Protein AF-A0A0U5A9W5-F1 (afdb_monomer)

Radius of gyration: 12.95 Å; Cα contacts (8 Å, |Δi|>4): 230; chains: 1; bounding box: 33×18×36 Å

Foldseek 3Di:
DDWDWDADDQQQATDTNNDGQDGQQAFAFEAPFQDPDRTFRWRFHGWPDWDDDPFWIWTWTWTAGPPPGDTGTTDTWTQFGQDPVGTGGDDHYID

Solvent-accessible surface area (backbone atoms only — not comparable to full-atom values): 5382 Å² total; per-residue (Å²): 136,85,83,48,75,49,70,37,80,93,24,34,22,46,21,56,69,86,41,83,74,45,61,38,86,43,74,41,46,34,42,69,64,74,56,95,44,78,63,31,42,28,40,32,62,31,46,78,46,76,52,71,61,90,50,34,30,29,31,21,41,25,33,31,24,76,82,80,62,56,68,50,68,42,58,75,29,60,50,25,31,60,58,98,92,44,79,45,74,58,76,74,76,33,97

pLDDT: mean 95.2, std 4.17, range [68.94, 98.31]

Nearest PDB structures (foldseek):
  5kuy-assembly1_G  TM=5.945E-01  e=7.924E-01  synthetic construct
  2b49-assembly1_A  TM=5.973E-01  e=4.691E+00  Homo sapiens
  4ri4-assembly2_B  TM=4.529E-01  e=2.408E+00  Homo sapiens
  4rhg-assembly1_A  TM=3.124E-01  e=2.155E+00  Homo sapiens

Organism: NCBI:txid1407499

InterPro domains:
  IPR058447 Domain of unknown function DUF8134 [PF26455] (1-91)

Secondary structure (DSSP, 8-state):
-PPPEEEETTTTEEEETTEEEEETT-EEEEESSSSSSSEEEEEEEEEEEEEEETTEEEEEEEEEETTT--EEE-S-EEEEEE-SS-EEEPPS-B-

Mean predicted aligned error: 2.73 Å

Structure (mmCIF, N/CA/C/O backbone):
data_AF-A0A0U5A9W5-F1
#
_entry.id   AF-A0A0U5A9W5-F1
#
loop_
_atom_site.group_PDB
_atom_site.id
_atom_site.type_symbol
_atom_site.label_atom_id
_atom_site.label_alt_id
_atom_site.label_comp_id
_atom_site.label_asym_id
_atom_site.label_entity_id
_atom_site.label_seq_id
_atom_site.pdbx_PDB_ins_code
_atom_site.Cartn_x
_atom_site.Cartn_y
_atom_site.Cartn_z
_atom_site.occupancy
_atom_site.B_iso_or_equiv
_atom_site.auth_seq_id
_atom_site.auth_comp_id
_atom_site.auth_asym_id
_atom_site.auth_atom_id
_atom_site.pdbx_PDB_model_num
ATOM 1 N N . MET A 1 1 ? -12.299 -4.536 21.510 1.00 68.94 1 MET A N 1
ATOM 2 C CA . MET A 1 1 ? -12.995 -3.974 20.331 1.00 68.94 1 MET A CA 1
ATOM 3 C C . MET A 1 1 ? -12.414 -4.627 19.091 1.00 68.94 1 MET A C 1
ATOM 5 O O . MET A 1 1 ? -11.261 -5.035 19.144 1.00 68.94 1 MET A O 1
ATOM 9 N N . ALA A 1 2 ? -13.205 -4.800 18.034 1.00 84.25 2 ALA A N 1
ATOM 10 C CA . ALA A 1 2 ? -12.708 -5.320 16.763 1.00 84.25 2 ALA A CA 1
ATOM 11 C C . ALA A 1 2 ? -12.417 -4.140 15.830 1.00 84.25 2 ALA A C 1
ATOM 13 O O . ALA A 1 2 ? -13.287 -3.288 15.659 1.00 84.25 2 ALA A O 1
ATOM 14 N N . THR A 1 3 ? -11.219 -4.099 15.249 1.00 89.69 3 THR A N 1
ATOM 15 C CA . THR A 1 3 ? -10.859 -3.118 14.221 1.00 89.69 3 THR A CA 1
ATOM 16 C C . THR A 1 3 ? -11.323 -3.629 12.867 1.00 89.69 3 THR A C 1
ATOM 18 O O . THR A 1 3 ? -11.018 -4.763 12.495 1.00 89.69 3 THR A O 1
ATOM 21 N N . ARG A 1 4 ? -12.068 -2.808 12.124 1.00 93.94 4 ARG A N 1
ATOM 22 C CA . ARG A 1 4 ? -12.437 -3.132 10.743 1.00 93.94 4 ARG A CA 1
ATOM 23 C C . ARG A 1 4 ? -11.324 -2.661 9.818 1.00 93.94 4 ARG A C 1
ATOM 25 O O . ARG A 1 4 ? -10.984 -1.486 9.835 1.00 93.94 4 ARG A O 1
ATOM 32 N N . LEU A 1 5 ? -10.801 -3.572 9.008 1.00 96.12 5 LEU A N 1
ATOM 33 C CA . LEU A 1 5 ? -9.774 -3.291 8.013 1.00 96.12 5 LEU A CA 1
ATOM 34 C C . LEU A 1 5 ? -10.298 -3.694 6.637 1.00 96.12 5 LEU A C 1
ATOM 36 O O . LEU A 1 5 ? -10.816 -4.802 6.483 1.00 96.12 5 LEU A O 1
ATOM 40 N N . ARG A 1 6 ? -10.217 -2.788 5.662 1.00 96.81 6 ARG A N 1
ATOM 41 C CA . ARG A 1 6 ? -10.643 -3.045 4.279 1.00 96.81 6 ARG A CA 1
ATOM 42 C C . ARG A 1 6 ? -10.042 -2.041 3.308 1.00 96.81 6 ARG A C 1
ATOM 44 O O . ARG A 1 6 ? -9.549 -0.996 3.716 1.00 96.81 6 ARG A O 1
ATOM 51 N N . LEU A 1 7 ? -10.145 -2.355 2.025 1.00 98.12 7 LEU A N 1
ATOM 52 C CA . LEU A 1 7 ? -9.892 -1.406 0.950 1.00 98.12 7 LEU A CA 1
ATOM 53 C C . LEU A 1 7 ? -11.183 -0.651 0.603 1.00 98.12 7 LEU A C 1
ATOM 55 O O . LEU A 1 7 ? -12.262 -1.249 0.604 1.00 98.12 7 LEU A O 1
ATOM 59 N N . LEU A 1 8 ? -11.078 0.648 0.325 1.00 97.19 8 LEU A N 1
ATOM 60 C CA . LEU A 1 8 ? -12.192 1.516 -0.076 1.00 97.19 8 LEU A CA 1
ATOM 61 C C . LEU A 1 8 ? -11.932 2.168 -1.437 1.00 97.19 8 LEU A C 1
ATOM 63 O O . LEU A 1 8 ? -10.792 2.227 -1.894 1.00 97.19 8 LEU A O 1
ATOM 67 N N . ASP A 1 9 ? -13.015 2.663 -2.044 1.00 96.25 9 ASP A N 1
ATOM 68 C CA . ASP A 1 9 ? -13.018 3.478 -3.266 1.00 96.25 9 ASP A CA 1
ATOM 69 C C . ASP A 1 9 ? -12.197 2.858 -4.402 1.00 96.25 9 ASP A C 1
ATOM 71 O O . ASP A 1 9 ? -11.194 3.417 -4.832 1.00 96.25 9 ASP A O 1
ATOM 75 N N . ASP A 1 10 ? -12.596 1.659 -4.837 1.00 95.06 10 ASP A N 1
ATOM 76 C CA . ASP A 1 10 ? -11.905 0.911 -5.894 1.00 95.06 10 ASP A CA 1
ATOM 77 C C . ASP A 1 10 ? -10.407 0.723 -5.607 1.00 95.06 10 ASP A C 1
ATOM 79 O O . ASP A 1 10 ? -9.554 0.860 -6.480 1.00 95.06 10 ASP A O 1
ATOM 83 N N . ALA A 1 11 ? -10.108 0.390 -4.346 1.00 96.12 11 ALA A N 1
ATOM 84 C CA . ALA A 1 11 ? -8.762 0.176 -3.827 1.00 96.12 11 ALA A CA 1
ATOM 85 C C . ALA A 1 11 ? -7.853 1.419 -3.801 1.00 96.12 11 ALA A C 1
ATOM 87 O O . ALA A 1 11 ? -6.631 1.287 -3.701 1.00 96.12 11 ALA A O 1
ATOM 88 N N . ALA A 1 12 ? -8.438 2.619 -3.806 1.00 97.56 12 ALA A N 1
ATOM 89 C CA . ALA A 1 12 ? -7.703 3.866 -3.620 1.00 97.56 12 ALA A CA 1
ATOM 90 C C . ALA A 1 12 ? -7.275 4.119 -2.163 1.00 97.56 12 ALA A C 1
ATOM 92 O O . ALA A 1 12 ? -6.389 4.939 -1.918 1.00 97.56 12 ALA A O 1
ATOM 93 N N . TRP A 1 13 ? -7.894 3.437 -1.190 1.00 98.12 13 TRP A N 1
ATOM 94 C CA . TRP A 1 13 ? -7.630 3.664 0.232 1.00 98.12 13 TRP A CA 1
ATOM 95 C C . TRP A 1 13 ? -7.517 2.379 1.044 1.00 98.12 13 TRP A C 1
ATOM 97 O O . TRP A 1 13 ? -8.381 1.506 0.954 1.00 98.12 13 TRP A O 1
ATOM 107 N N . VAL A 1 14 ? -6.517 2.318 1.924 1.00 97.75 14 VAL A N 1
ATOM 108 C CA . VAL A 1 14 ? -6.551 1.455 3.109 1.00 97.75 14 VAL A CA 1
ATOM 109 C C . VAL A 1 14 ? -7.398 2.141 4.170 1.00 97.75 14 VAL A C 1
ATOM 111 O O . VAL A 1 14 ? -7.141 3.288 4.542 1.00 97.75 14 VAL A O 1
ATOM 114 N N . SER A 1 15 ? -8.403 1.421 4.659 1.00 97.31 15 SER A N 1
ATOM 115 C CA . SER A 1 15 ? -9.334 1.922 5.656 1.00 97.31 15 SER A CA 1
ATOM 116 C C . SER A 1 15 ? -9.247 1.175 6.970 1.00 97.31 15 SER A C 1
ATOM 118 O O . SER A 1 15 ? -9.336 -0.056 7.000 1.00 97.31 15 SER A O 1
ATOM 120 N N . VAL A 1 16 ? -9.156 1.944 8.054 1.00 96.50 16 VAL A N 1
ATOM 121 C CA . VAL A 1 16 ? -9.227 1.464 9.433 1.00 96.50 16 VAL A CA 1
ATOM 122 C C . VAL A 1 16 ? -10.474 2.063 10.068 1.00 96.50 16 VAL A C 1
ATOM 124 O O . VAL A 1 16 ? -10.663 3.270 10.064 1.00 96.50 16 VAL A O 1
ATOM 127 N N . ASN A 1 17 ? -11.365 1.211 10.575 1.00 94.44 17 ASN A N 1
ATOM 128 C CA . ASN A 1 17 ? -12.639 1.623 11.175 1.00 94.44 17 ASN A CA 1
ATOM 129 C C . ASN A 1 17 ? -13.480 2.562 10.292 1.00 94.44 17 ASN A C 1
ATOM 131 O O . ASN A 1 17 ? -14.185 3.425 10.799 1.00 94.44 17 ASN A O 1
ATOM 135 N N . ASP A 1 18 ? -13.456 2.327 8.977 1.00 93.88 18 ASP A N 1
ATOM 136 C CA . ASP A 1 18 ? -14.197 3.085 7.959 1.00 93.88 18 ASP A CA 1
ATOM 137 C C . ASP A 1 18 ? -13.671 4.502 7.684 1.00 93.88 18 ASP A C 1
ATOM 139 O O . ASP A 1 18 ? -14.264 5.231 6.888 1.00 93.88 18 ASP A O 1
ATOM 143 N N . GLU A 1 19 ? -12.518 4.854 8.255 1.00 96.19 19 GLU A N 1
ATOM 144 C CA . GLU A 1 19 ? -11.774 6.071 7.932 1.00 96.19 19 GLU A CA 1
ATOM 145 C C . GLU A 1 19 ? -10.765 5.811 6.807 1.00 96.19 19 GLU A C 1
ATOM 147 O O . GLU A 1 19 ? -10.356 4.672 6.571 1.00 96.19 19 GLU A O 1
ATOM 152 N N . ARG A 1 20 ? -10.410 6.858 6.057 1.00 96.88 20 ARG A N 1
ATOM 153 C CA . ARG A 1 20 ? -9.452 6.819 4.943 1.00 96.88 20 ARG A CA 1
ATOM 154 C C . ARG A 1 20 ? -8.066 7.186 5.466 1.00 96.88 20 ARG A C 1
ATOM 156 O O . ARG A 1 20 ? -7.760 8.366 5.586 1.00 96.88 20 ARG A O 1
ATOM 163 N N . GLU A 1 21 ? -7.256 6.176 5.762 1.00 96.69 21 GLU A N 1
ATOM 164 C CA . GLU A 1 21 ? -5.979 6.371 6.460 1.00 96.69 21 GLU A CA 1
ATOM 165 C C . GLU A 1 21 ? -4.783 6.477 5.511 1.00 96.69 21 GLU A C 1
ATOM 167 O O . GLU A 1 21 ? -3.884 7.285 5.723 1.00 96.69 21 GLU A O 1
ATOM 172 N N . VAL A 1 22 ? -4.754 5.659 4.451 1.00 97.06 22 VAL A N 1
ATOM 173 C CA . VAL A 1 22 ? -3.601 5.574 3.537 1.00 97.06 22 VAL A CA 1
ATOM 174 C C . VAL A 1 22 ? -4.086 5.531 2.096 1.00 97.06 22 VAL A C 1
ATOM 176 O O . VAL A 1 22 ? -4.888 4.661 1.760 1.00 97.06 22 VAL A O 1
ATOM 179 N N . GLY A 1 23 ? -3.624 6.461 1.258 1.00 95.75 23 GLY A N 1
ATOM 180 C CA . GLY A 1 23 ? -4.176 6.696 -0.081 1.00 95.75 23 GLY A CA 1
ATOM 181 C C . GLY A 1 23 ? -3.189 6.490 -1.232 1.00 95.75 23 GLY A C 1
ATOM 182 O O . GLY A 1 23 ? -1.977 6.591 -1.063 1.00 95.75 23 GLY A O 1
ATOM 183 N N . THR A 1 24 ? -3.716 6.273 -2.438 1.00 92.12 24 THR A N 1
ATOM 184 C CA . THR A 1 24 ? -2.967 6.104 -3.703 1.00 92.12 24 THR A CA 1
ATOM 185 C C . THR A 1 24 ? -2.513 7.425 -4.351 1.00 92.12 24 THR A C 1
ATOM 187 O O . THR A 1 24 ? -2.355 7.518 -5.561 1.00 92.12 24 THR A O 1
ATOM 190 N N . SER A 1 25 ? -2.330 8.490 -3.571 1.00 85.88 25 SER A N 1
ATOM 191 C CA . SER A 1 25 ? -1.838 9.792 -4.068 1.00 85.88 25 SER A CA 1
ATOM 192 C C . SER A 1 25 ? -0.458 10.128 -3.504 1.00 85.88 25 SER A C 1
ATOM 194 O O . SER A 1 25 ? -0.050 11.288 -3.473 1.00 85.88 25 SER A O 1
ATOM 196 N N . GLU A 1 26 ? 0.245 9.109 -3.019 1.00 86.31 26 GLU A N 1
ATOM 197 C CA . GLU A 1 26 ? 1.526 9.235 -2.345 1.00 86.31 26 GLU A CA 1
ATOM 198 C C . GLU A 1 26 ? 2.660 8.644 -3.185 1.00 86.31 26 GLU A C 1
ATOM 200 O O . GLU A 1 26 ? 2.480 7.695 -3.953 1.00 86.31 26 GLU A O 1
ATOM 205 N N . VAL A 1 27 ? 3.859 9.198 -2.992 1.00 95.81 27 VAL A N 1
ATOM 206 C CA . VAL A 1 27 ? 5.103 8.603 -3.480 1.00 95.81 27 VAL A CA 1
ATOM 207 C C . VAL A 1 27 ? 5.848 8.024 -2.288 1.00 95.81 27 VAL A C 1
ATOM 209 O O . VAL A 1 27 ? 6.184 8.743 -1.345 1.00 95.81 27 VAL A O 1
ATOM 212 N N . TRP A 1 28 ? 6.101 6.720 -2.314 1.00 96.31 28 TRP A N 1
ATOM 213 C CA . TRP A 1 28 ? 6.724 6.000 -1.211 1.00 96.31 28 TRP A CA 1
ATOM 214 C C . TRP A 1 28 ? 8.186 5.681 -1.507 1.00 96.31 28 TRP A C 1
ATOM 216 O O . TRP A 1 28 ? 8.479 5.083 -2.542 1.00 96.31 28 TRP A O 1
ATOM 226 N N . PRO A 1 29 ? 9.113 5.997 -0.589 1.00 96.69 29 PRO A N 1
ATOM 227 C CA . PRO A 1 29 ? 10.448 5.431 -0.637 1.00 96.69 29 PRO A CA 1
ATOM 228 C C . PRO A 1 29 ? 10.393 3.971 -0.152 1.00 96.69 29 PRO A C 1
ATOM 230 O O . PRO A 1 29 ? 10.097 3.701 1.014 1.00 96.69 29 PRO A O 1
ATOM 233 N N . VAL A 1 30 ? 10.673 3.027 -1.048 1.00 96.81 30 VAL A N 1
ATOM 234 C CA . VAL A 1 30 ? 10.667 1.577 -0.796 1.00 96.81 30 VAL A CA 1
ATOM 235 C C . VA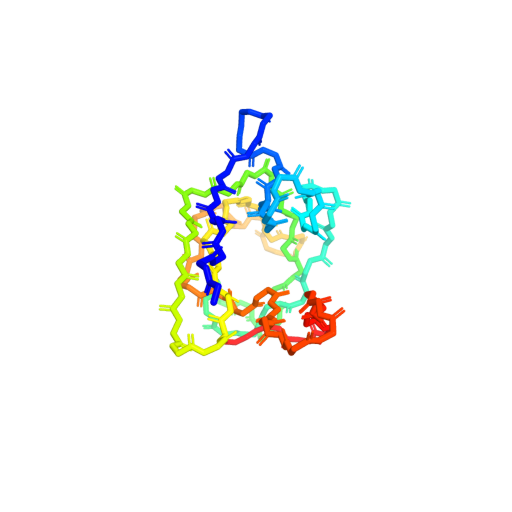L A 1 30 ? 12.068 1.031 -1.042 1.00 96.81 30 VAL A C 1
ATOM 237 O O . VAL A 1 30 ? 12.610 1.187 -2.136 1.00 96.81 30 VAL A O 1
ATOM 240 N N . ALA A 1 31 ? 12.679 0.414 -0.032 1.00 93.31 31 ALA A N 1
ATOM 241 C CA . ALA A 1 31 ? 14.036 -0.114 -0.168 1.00 93.31 31 ALA A CA 1
ATOM 242 C C . ALA A 1 31 ? 14.016 -1.599 -0.542 1.00 93.31 31 ALA A C 1
ATOM 244 O O . ALA A 1 31 ? 13.319 -2.378 0.101 1.00 93.31 31 ALA A O 1
ATOM 245 N N . GLU A 1 32 ? 14.804 -1.966 -1.558 1.00 85.19 32 GLU A N 1
ATOM 246 C CA . GLU A 1 32 ? 15.217 -3.339 -1.919 1.00 85.19 32 GLU A CA 1
ATOM 247 C C . GLU A 1 32 ? 14.109 -4.365 -2.256 1.00 85.19 32 GLU A C 1
ATOM 249 O O . GLU A 1 32 ? 14.418 -5.463 -2.715 1.00 85.19 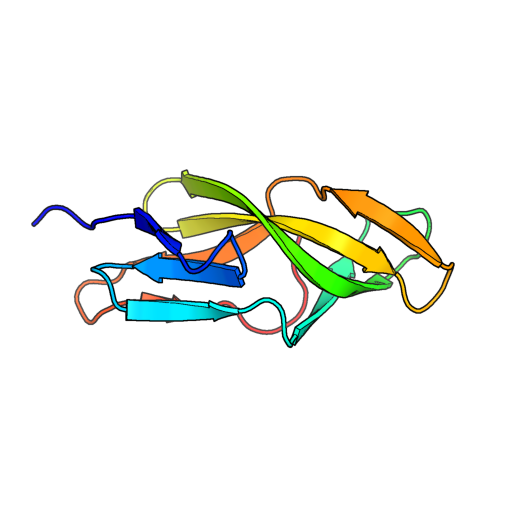32 GLU A O 1
ATOM 254 N N . THR A 1 33 ? 12.826 -4.044 -2.071 1.00 86.38 33 THR A N 1
ATOM 255 C CA . THR A 1 33 ? 11.724 -5.023 -2.136 1.00 86.38 33 THR A CA 1
ATOM 256 C C . THR A 1 33 ? 10.843 -4.919 -3.381 1.00 86.38 33 THR A C 1
ATOM 258 O O . THR A 1 33 ? 10.008 -5.796 -3.596 1.00 86.38 33 THR A O 1
ATOM 261 N N . PHE A 1 34 ? 11.013 -3.889 -4.218 1.00 95.19 34 PHE A N 1
ATOM 262 C CA . PHE A 1 34 ? 10.155 -3.664 -5.391 1.00 95.19 34 PHE A CA 1
ATOM 263 C C . PHE A 1 34 ? 10.857 -3.870 -6.738 1.00 95.19 34 PHE A C 1
ATOM 265 O O . PHE A 1 34 ? 10.343 -4.574 -7.601 1.00 95.19 34 PHE A O 1
ATOM 272 N N . CYS A 1 35 ? 12.027 -3.263 -6.930 1.00 95.75 35 CYS A N 1
ATOM 273 C CA . CYS A 1 35 ? 12.799 -3.353 -8.168 1.00 95.75 35 CYS A CA 1
ATOM 274 C C . CYS A 1 35 ? 14.305 -3.323 -7.861 1.00 95.75 35 CYS A C 1
ATOM 276 O O . CYS A 1 35 ? 14.706 -3.279 -6.702 1.00 95.75 35 CYS A O 1
ATOM 278 N N . SER A 1 36 ? 15.155 -3.322 -8.891 1.00 95.19 36 SER A N 1
ATOM 279 C CA . SER A 1 36 ? 16.618 -3.324 -8.732 1.00 95.19 36 SER A CA 1
ATOM 280 C C . SER A 1 36 ? 17.224 -1.986 -8.278 1.00 95.19 36 SER A C 1
ATOM 282 O O . SER A 1 36 ? 18.446 -1.863 -8.221 1.00 95.19 36 SER A O 1
ATOM 284 N N . CYS A 1 37 ? 16.412 -0.956 -8.018 1.00 96.06 37 CYS A N 1
ATOM 285 C CA . CYS A 1 37 ? 16.892 0.299 -7.443 1.00 96.06 37 CYS A CA 1
ATOM 286 C C . CYS A 1 37 ? 17.239 0.110 -5.961 1.00 96.06 37 CYS A C 1
ATOM 288 O O . CYS A 1 37 ? 16.479 -0.515 -5.230 1.00 96.06 37 CYS A O 1
ATOM 290 N N . GLU A 1 38 ? 18.327 0.734 -5.497 1.00 94.19 38 GLU A N 1
ATOM 291 C CA . GLU A 1 38 ? 18.670 0.785 -4.064 1.00 94.19 38 GLU A CA 1
ATOM 292 C C . GLU A 1 38 ? 17.513 1.366 -3.231 1.00 94.19 38 GLU A C 1
ATOM 294 O O . GLU A 1 38 ? 17.133 0.827 -2.192 1.00 94.19 38 GLU A O 1
ATOM 299 N N . LEU A 1 39 ? 16.898 2.432 -3.748 1.00 96.50 39 LEU A N 1
ATOM 300 C CA . LEU A 1 39 ? 15.658 2.999 -3.237 1.00 96.50 39 LEU A CA 1
ATOM 301 C C . LEU A 1 39 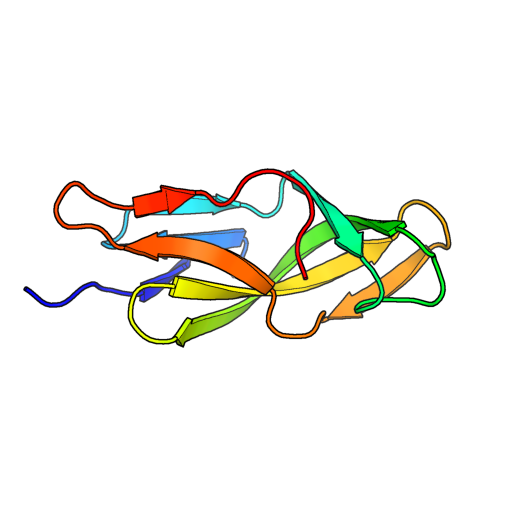? 14.705 3.256 -4.406 1.00 96.50 39 LEU A C 1
ATOM 303 O O . LEU A 1 39 ? 15.016 4.034 -5.314 1.00 96.50 39 LEU A O 1
ATOM 307 N N . ALA A 1 40 ? 13.549 2.602 -4.392 1.00 97.50 40 ALA A N 1
ATOM 308 C CA . ALA A 1 40 ? 12.469 2.854 -5.331 1.00 97.50 40 ALA A CA 1
ATOM 309 C C . ALA A 1 40 ? 11.592 3.999 -4.811 1.00 97.50 40 ALA A C 1
ATOM 311 O O . ALA A 1 40 ? 11.094 3.941 -3.690 1.00 97.50 40 ALA A O 1
ATOM 312 N N . TRP A 1 41 ? 11.380 5.025 -5.633 1.00 97.75 41 TRP A N 1
ATOM 313 C CA . TRP A 1 41 ? 10.352 6.040 -5.393 1.00 97.75 41 TRP A CA 1
ATOM 314 C C . TRP A 1 41 ? 9.071 5.579 -6.079 1.00 97.75 41 TRP A C 1
ATOM 316 O O . TRP A 1 41 ? 8.873 5.835 -7.264 1.00 97.75 41 TRP A O 1
ATOM 326 N N . LEU A 1 42 ? 8.263 4.809 -5.357 1.00 97.94 42 LEU A N 1
ATOM 327 C CA . LEU A 1 42 ? 7.058 4.167 -5.868 1.00 97.94 42 LEU A CA 1
ATOM 328 C C . LEU A 1 42 ? 5.898 5.164 -5.893 1.00 97.94 42 LEU A C 1
ATOM 330 O O . LEU A 1 42 ? 5.483 5.634 -4.837 1.00 97.94 42 LEU A O 1
ATOM 334 N N . VAL A 1 43 ? 5.339 5.441 -7.068 1.00 97.75 43 VAL A N 1
ATOM 335 C CA . VAL A 1 43 ? 3.997 6.027 -7.182 1.00 97.75 43 VAL A CA 1
ATOM 336 C C . VAL A 1 43 ? 3.001 4.930 -6.850 1.00 97.75 43 VAL A C 1
ATOM 338 O O . VAL A 1 43 ? 2.972 3.914 -7.543 1.00 97.75 43 VAL A O 1
ATOM 341 N N . VAL A 1 44 ? 2.213 5.106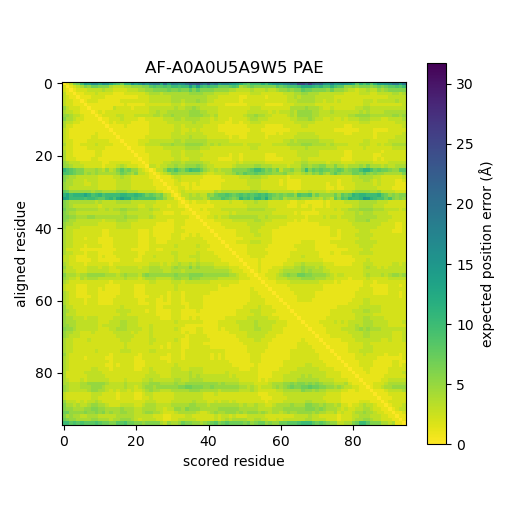 -5.793 1.00 97.75 44 VAL A N 1
ATOM 342 C CA . VAL A 1 44 ? 1.160 4.148 -5.440 1.00 97.75 44 VAL A CA 1
ATOM 343 C C . VAL A 1 44 ? -0.076 4.446 -6.275 1.00 97.75 44 VAL A C 1
ATOM 345 O O . VAL A 1 44 ? -0.561 5.565 -6.257 1.00 97.75 44 VAL A O 1
ATOM 348 N N . GLU A 1 45 ? -0.603 3.456 -6.985 1.00 97.31 45 GLU A N 1
ATOM 349 C CA . GLU A 1 45 ? -1.751 3.623 -7.889 1.00 97.31 45 GLU A CA 1
ATOM 350 C C . GLU A 1 45 ? -2.997 2.884 -7.396 1.00 97.31 45 GLU A C 1
ATOM 352 O O . GLU A 1 45 ? -4.116 3.339 -7.619 1.00 97.31 45 GLU A O 1
ATOM 357 N N . ALA A 1 46 ? -2.807 1.752 -6.716 1.00 97.75 46 ALA A N 1
ATOM 358 C CA . ALA A 1 46 ? -3.873 0.949 -6.124 1.00 97.75 46 ALA A CA 1
ATOM 359 C C . ALA A 1 46 ? -3.338 0.116 -4.956 1.00 97.75 46 ALA A C 1
ATOM 361 O O . ALA A 1 46 ? -2.155 -0.214 -4.916 1.00 97.75 46 ALA A O 1
ATOM 362 N N . PHE A 1 47 ? -4.208 -0.303 -4.042 1.00 98.31 47 PHE A N 1
ATOM 363 C CA . PHE A 1 47 ? -3.896 -1.341 -3.060 1.00 98.31 47 PHE A CA 1
ATOM 364 C C . PHE A 1 47 ? -4.465 -2.687 -3.507 1.00 98.31 47 PHE A C 1
ATOM 366 O O . PHE A 1 47 ? -5.660 -2.843 -3.704 1.00 98.31 47 PHE A O 1
ATOM 373 N N . VAL A 1 48 ? -3.624 -3.701 -3.666 1.00 98.19 48 VAL A N 1
ATOM 374 C CA . VAL A 1 48 ? -4.094 -5.038 -4.066 1.00 98.19 48 VAL A CA 1
ATOM 375 C C . VAL A 1 48 ? -4.643 -5.809 -2.874 1.00 98.19 48 VAL A C 1
ATOM 377 O O . VAL A 1 48 ? -5.561 -6.611 -3.022 1.00 98.19 48 VAL A O 1
ATOM 380 N N . ASP A 1 49 ? -4.064 -5.586 -1.697 1.00 98.12 49 ASP A N 1
ATOM 381 C CA . ASP A 1 49 ? -4.425 -6.300 -0.479 1.00 98.12 49 ASP A CA 1
ATOM 382 C C . ASP A 1 49 ? -4.083 -5.475 0.765 1.00 98.12 49 ASP A C 1
ATOM 384 O O . ASP A 1 49 ? -3.228 -4.581 0.715 1.00 98.12 49 ASP A O 1
ATOM 388 N N . VAL A 1 50 ? -4.734 -5.804 1.880 1.00 98.19 50 VAL A N 1
ATOM 389 C CA . VAL A 1 50 ? -4.496 -5.206 3.195 1.00 98.19 50 VAL A CA 1
ATOM 390 C C . VAL A 1 50 ? -4.627 -6.262 4.291 1.00 98.19 50 VAL A C 1
ATOM 392 O O . VAL A 1 50 ? -5.533 -7.093 4.275 1.00 98.19 50 VAL A O 1
ATOM 395 N N . GLY A 1 51 ? -3.719 -6.228 5.261 1.00 96.75 51 GLY A N 1
ATOM 396 C CA . GLY A 1 51 ? -3.618 -7.246 6.295 1.00 96.75 51 GLY A CA 1
ATOM 397 C C . GLY A 1 51 ? -3.076 -6.709 7.611 1.00 96.75 51 GLY A C 1
ATOM 398 O O . GLY A 1 51 ? -2.689 -5.544 7.731 1.00 96.75 51 GLY A O 1
ATOM 399 N N . VAL A 1 52 ? -3.067 -7.588 8.611 1.00 95.50 52 VAL A N 1
ATOM 400 C CA . VAL A 1 52 ? -2.518 -7.304 9.938 1.00 95.50 52 VAL A CA 1
ATOM 401 C C . VAL A 1 52 ? -1.455 -8.323 10.321 1.00 95.50 52 VAL A C 1
ATOM 403 O O . VAL A 1 52 ? -1.650 -9.527 10.163 1.00 95.50 52 VAL A O 1
ATOM 406 N N . ASP A 1 53 ? -0.372 -7.821 10.901 1.00 93.25 53 ASP A N 1
ATOM 407 C CA . ASP A 1 53 ? 0.654 -8.588 11.601 1.00 93.25 53 ASP A CA 1
ATOM 408 C C . ASP A 1 53 ? 0.725 -8.084 13.051 1.00 93.25 53 ASP A C 1
ATOM 410 O O . ASP A 1 53 ? 1.310 -7.043 13.374 1.00 93.25 53 ASP A O 1
ATOM 414 N N . GLY A 1 54 ? -0.004 -8.767 13.937 1.00 91.56 54 GLY A N 1
ATOM 415 C CA . GLY A 1 54 ? -0.259 -8.290 15.293 1.00 91.56 54 GLY A CA 1
ATOM 416 C C . GLY A 1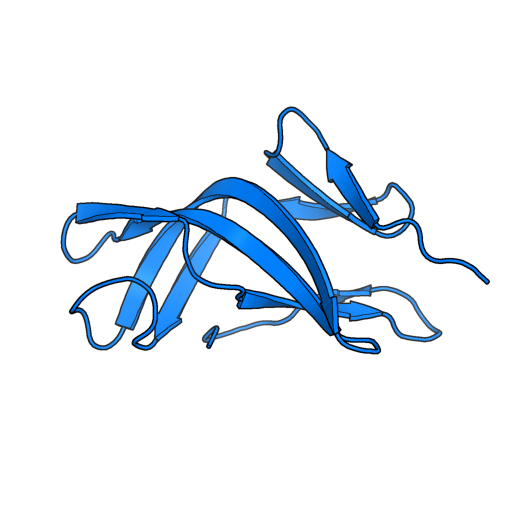 54 ? -1.021 -6.960 15.288 1.00 91.56 54 GLY A C 1
ATOM 417 O O . GLY A 1 54 ? -2.198 -6.915 14.943 1.00 91.56 54 GLY A O 1
ATOM 418 N N . ARG A 1 55 ? -0.356 -5.874 15.708 1.00 93.06 55 ARG A N 1
ATOM 419 C CA . ARG A 1 55 ? -0.908 -4.504 15.661 1.00 93.06 55 ARG A CA 1
ATOM 420 C C . ARG A 1 55 ? -0.483 -3.726 14.414 1.00 93.06 55 ARG A C 1
ATOM 422 O O . ARG A 1 55 ? -1.012 -2.642 14.185 1.00 93.06 55 ARG A O 1
ATOM 429 N N . ARG A 1 56 ? 0.487 -4.227 13.648 1.00 96.06 56 ARG A N 1
ATOM 430 C CA . ARG A 1 56 ? 0.977 -3.576 12.434 1.00 96.06 56 ARG A CA 1
ATOM 431 C C . ARG A 1 56 ? -0.014 -3.824 11.305 1.00 96.06 56 ARG A C 1
ATOM 433 O O . ARG A 1 56 ? -0.473 -4.949 11.128 1.00 96.06 56 ARG A O 1
ATOM 440 N N . VAL A 1 57 ? -0.334 -2.775 10.565 1.00 97.62 57 VAL A N 1
ATOM 441 C CA . VAL A 1 57 ? -1.128 -2.851 9.342 1.00 97.62 57 VAL A CA 1
ATOM 442 C C . VAL A 1 57 ? -0.167 -2.811 8.168 1.00 97.62 57 VAL A C 1
ATOM 444 O O . VAL A 1 57 ? 0.715 -1.948 8.098 1.00 97.62 57 VAL A O 1
ATOM 447 N N . GLU A 1 58 ? -0.347 -3.750 7.252 1.00 97.81 58 GLU A N 1
ATOM 448 C CA . GLU A 1 58 ? 0.439 -3.858 6.030 1.00 97.81 58 GLU A CA 1
ATOM 449 C C . GLU A 1 58 ? -0.481 -3.820 4.815 1.00 97.81 58 GLU A C 1
ATOM 451 O O . GLU A 1 58 ? -1.636 -4.248 4.873 1.00 97.81 58 GLU A O 1
ATOM 456 N N . ALA A 1 59 ? 0.042 -3.318 3.702 1.00 97.81 59 ALA A N 1
ATOM 457 C CA . ALA A 1 59 ? -0.662 -3.301 2.432 1.00 97.81 59 ALA A CA 1
ATOM 458 C C . ALA A 1 59 ? 0.250 -3.757 1.297 1.00 97.81 59 ALA A C 1
ATOM 460 O O . ALA A 1 59 ? 1.478 -3.732 1.407 1.00 97.81 59 ALA A O 1
ATOM 461 N N . ARG A 1 60 ? -0.369 -4.154 0.187 1.00 98.00 60 ARG A N 1
ATOM 462 C CA . ARG A 1 60 ? 0.320 -4.505 -1.057 1.00 98.00 60 ARG A CA 1
ATOM 463 C C . ARG A 1 60 ? 0.002 -3.475 -2.137 1.00 98.00 60 ARG A C 1
ATOM 465 O O . ARG A 1 60 ? -0.927 -3.701 -2.915 1.00 98.00 60 ARG A O 1
ATOM 472 N N . PRO A 1 61 ? 0.696 -2.329 -2.183 1.00 97.62 61 PRO A N 1
ATOM 473 C CA . PRO A 1 61 ? 0.506 -1.358 -3.251 1.00 97.62 61 PRO A CA 1
ATOM 474 C C . PRO A 1 61 ? 0.900 -1.927 -4.621 1.00 97.62 61 PRO A C 1
ATOM 476 O O . PR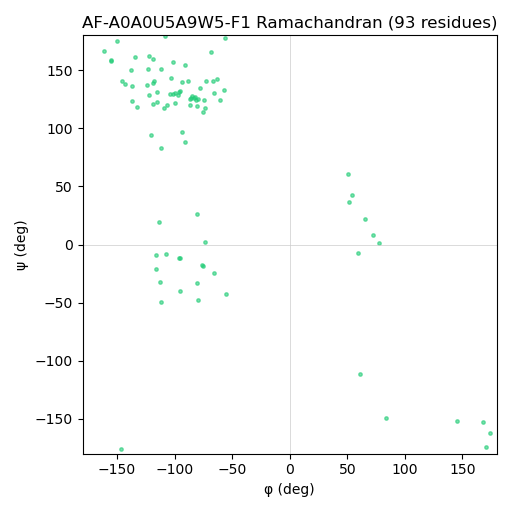O A 1 61 ? 1.874 -2.667 -4.768 1.00 97.62 61 PRO A O 1
ATOM 479 N N . HIS A 1 62 ? 0.132 -1.551 -5.633 1.00 97.75 62 HIS A N 1
ATOM 480 C CA . HIS A 1 62 ? 0.484 -1.621 -7.041 1.00 97.75 62 HIS A CA 1
ATOM 481 C C . HIS A 1 62 ? 0.860 -0.226 -7.530 1.00 97.75 62 HIS A C 1
ATOM 483 O O . HIS A 1 62 ? 0.248 0.759 -7.111 1.00 97.75 62 HIS A O 1
ATOM 489 N N . GLY A 1 63 ? 1.842 -0.147 -8.419 1.00 97.38 63 GLY A N 1
ATOM 490 C CA . GLY A 1 63 ? 2.225 1.104 -9.053 1.00 97.38 63 GLY A CA 1
ATOM 491 C C . GLY A 1 63 ? 3.543 0.994 -9.799 1.00 97.38 63 GLY A C 1
ATOM 492 O O . GLY A 1 63 ? 3.911 -0.096 -10.245 1.00 97.38 63 GLY A O 1
ATOM 493 N N . HIS A 1 64 ? 4.263 2.110 -9.926 1.00 98.06 64 HIS A N 1
ATOM 494 C CA . HIS A 1 64 ? 5.524 2.154 -10.665 1.00 98.06 64 HIS A CA 1
ATOM 495 C C . HIS A 1 64 ? 6.624 2.963 -9.972 1.00 98.06 64 HIS A C 1
ATOM 497 O O . HIS A 1 64 ? 6.369 3.924 -9.247 1.00 98.06 64 HIS A O 1
ATOM 503 N N . CYS A 1 65 ? 7.877 2.577 -10.204 1.00 98.12 65 CYS A N 1
ATOM 504 C CA . CYS A 1 65 ? 9.045 3.290 -9.695 1.00 98.12 65 CYS A CA 1
ATOM 505 C C . CYS A 1 65 ? 9.384 4.485 -10.596 1.00 98.12 65 CYS A C 1
ATOM 507 O O . CYS A 1 65 ? 9.627 4.311 -11.788 1.00 98.12 65 CYS A O 1
ATOM 509 N N . LEU A 1 66 ? 9.511 5.683 -10.022 1.00 97.81 66 LEU A N 1
ATOM 510 C CA . LEU A 1 66 ? 9.920 6.889 -10.754 1.00 97.81 66 LEU A CA 1
ATOM 511 C C . LEU A 1 66 ? 11.361 6.826 -11.281 1.00 97.81 66 LEU A C 1
ATOM 513 O O . LEU A 1 66 ? 11.688 7.514 -12.244 1.00 97.81 66 LEU A O 1
ATOM 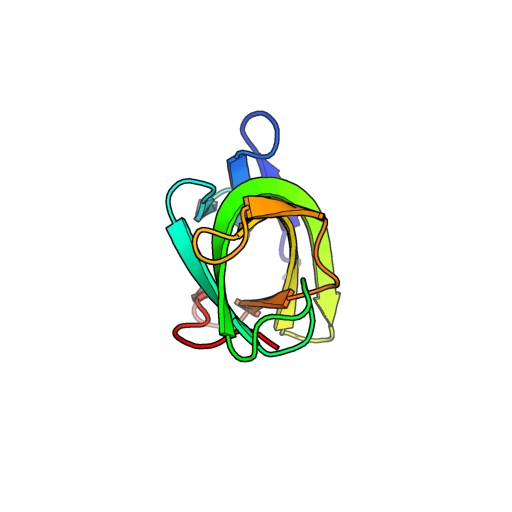517 N N . ASN A 1 67 ? 12.227 6.018 -10.662 1.00 97.19 67 ASN A N 1
ATOM 518 C CA . ASN A 1 67 ? 13.639 5.956 -11.042 1.00 97.19 67 ASN A CA 1
ATOM 519 C C . ASN A 1 67 ? 13.874 5.098 -12.291 1.00 97.19 67 ASN A C 1
ATOM 521 O O . ASN A 1 67 ? 14.615 5.506 -13.180 1.00 97.19 67 ASN A O 1
ATOM 525 N N . CYS A 1 68 ? 13.291 3.897 -12.343 1.00 97.88 68 CYS A N 1
ATOM 526 C CA . CYS A 1 68 ? 13.537 2.935 -13.424 1.00 97.88 68 CYS A CA 1
ATOM 527 C C . CYS A 1 68 ? 12.305 2.618 -14.281 1.00 97.88 68 CYS A C 1
ATOM 529 O O . CYS A 1 68 ? 12.450 1.954 -15.302 1.00 97.88 68 CYS A O 1
ATOM 531 N N . GLY A 1 69 ? 11.113 3.069 -13.883 1.00 98.00 69 GLY A N 1
ATOM 532 C CA . GLY A 1 69 ? 9.861 2.802 -14.592 1.00 98.00 69 GLY A CA 1
ATOM 533 C C . GLY A 1 69 ? 9.277 1.404 -14.380 1.00 98.00 69 GLY A C 1
ATOM 534 O O . GLY A 1 69 ? 8.239 1.117 -14.964 1.00 98.00 69 GLY A O 1
ATOM 535 N N . GLU A 1 70 ? 9.903 0.541 -13.570 1.00 98.25 70 GLU A N 1
ATOM 536 C CA . GLU A 1 70 ? 9.361 -0.789 -13.250 1.00 98.25 70 GLU A CA 1
ATOM 537 C C . GLU A 1 70 ? 7.962 -0.657 -12.641 1.00 98.25 70 GLU A C 1
ATOM 539 O O . GLU A 1 70 ? 7.768 0.153 -11.730 1.00 98.25 70 GLU A O 1
ATOM 544 N N . SER A 1 71 ? 7.013 -1.459 -13.126 1.00 98.25 71 SER A N 1
ATOM 545 C CA . SER A 1 71 ? 5.621 -1.465 -12.675 1.00 98.25 71 SER A CA 1
ATOM 546 C C . SER A 1 71 ? 5.257 -2.823 -12.097 1.00 98.25 71 SER A C 1
ATOM 548 O O . SER A 1 71 ? 5.594 -3.863 -12.657 1.00 98.25 71 SER A O 1
ATOM 550 N N . GLY A 1 72 ? 4.515 -2.836 -10.997 1.00 97.88 72 GLY A N 1
ATOM 551 C CA . GLY A 1 72 ? 4.125 -4.086 -10.367 1.00 97.88 72 GLY A CA 1
ATOM 552 C C . GLY A 1 72 ? 3.473 -3.899 -9.011 1.00 97.88 72 GLY A C 1
ATOM 553 O O . GLY A 1 72 ? 3.217 -2.786 -8.559 1.00 97.88 72 GLY A O 1
ATOM 554 N N . THR A 1 73 ? 3.216 -5.023 -8.352 1.00 97.94 73 THR A N 1
ATOM 555 C CA . THR A 1 73 ? 2.722 -5.061 -6.974 1.00 97.94 73 THR A CA 1
ATOM 556 C C . THR A 1 73 ? 3.871 -5.392 -6.040 1.00 97.94 73 THR A C 1
ATOM 558 O O . THR A 1 73 ? 4.580 -6.376 -6.257 1.00 97.94 73 THR A O 1
ATOM 561 N N . THR A 1 74 ? 4.042 -4.598 -4.989 1.00 97.38 74 THR A N 1
ATOM 562 C CA . THR A 1 74 ? 5.080 -4.842 -3.988 1.00 97.38 74 THR A CA 1
ATOM 563 C C . THR A 1 74 ? 4.777 -6.107 -3.167 1.00 97.38 74 THR A C 1
ATOM 565 O O . THR A 1 74 ? 3.640 -6.605 -3.123 1.00 97.38 74 THR A O 1
ATOM 568 N N . PRO A 1 75 ? 5.772 -6.608 -2.421 1.00 96.44 75 PRO A N 1
ATOM 569 C CA . PRO A 1 75 ? 5.527 -7.388 -1.212 1.00 96.44 75 PRO A CA 1
ATOM 570 C C . PRO A 1 75 ? 4.667 -6.616 -0.193 1.00 96.44 75 PRO A C 1
ATOM 572 O O . PRO A 1 75 ? 4.290 -5.464 -0.414 1.00 96.44 75 PRO A O 1
ATOM 575 N N . TRP A 1 76 ? 4.347 -7.251 0.933 1.00 97.31 76 TRP A N 1
ATOM 576 C CA . TRP A 1 76 ? 3.697 -6.569 2.054 1.00 97.31 76 TRP A CA 1
ATOM 577 C C . TRP A 1 76 ? 4.595 -5.447 2.573 1.00 97.31 76 TRP A C 1
ATOM 579 O O . TRP A 1 76 ? 5.751 -5.694 2.901 1.00 97.31 76 TRP A O 1
ATOM 589 N N . LEU A 1 77 ? 4.066 -4.226 2.618 1.00 97.00 77 LEU A N 1
ATOM 590 C CA . LEU A 1 77 ? 4.760 -3.062 3.152 1.00 97.00 77 LEU A CA 1
ATOM 591 C C . LEU A 1 77 ? 4.001 -2.509 4.360 1.00 97.00 77 LEU A C 1
ATOM 593 O O . LEU A 1 77 ? 2.767 -2.435 4.322 1.00 97.00 77 LEU A O 1
ATOM 597 N N . PRO A 1 78 ? 4.709 -2.068 5.413 1.00 96.62 78 PRO A N 1
ATOM 598 C CA . PRO A 1 78 ? 4.079 -1.440 6.561 1.00 96.62 78 PRO A CA 1
ATOM 599 C C . PRO A 1 78 ? 3.445 -0.109 6.155 1.00 96.62 78 PRO A C 1
ATOM 601 O O . PRO A 1 78 ? 4.087 0.743 5.535 1.00 96.62 78 PRO A O 1
ATOM 604 N N . VAL A 1 79 ? 2.183 0.077 6.535 1.00 97.00 79 VAL A N 1
ATOM 605 C CA . VAL A 1 79 ? 1.455 1.333 6.303 1.00 97.00 79 VAL A CA 1
ATOM 606 C C . VAL A 1 79 ? 1.065 2.031 7.597 1.00 97.00 79 VAL A C 1
ATOM 608 O O . VAL A 1 79 ? 0.880 3.241 7.605 1.00 97.00 79 VAL A O 1
ATOM 611 N N . GLY A 1 80 ? 1.011 1.301 8.708 1.00 97.12 80 GLY A N 1
ATOM 612 C CA . GLY A 1 80 ? 0.754 1.888 10.013 1.00 97.12 80 GLY A CA 1
ATOM 613 C C . GLY A 1 80 ? 0.591 0.856 11.110 1.00 97.12 80 GLY A C 1
ATOM 614 O O . GLY A 1 80 ? 0.974 -0.310 10.970 1.00 97.12 80 GLY A O 1
ATOM 615 N N . LYS A 1 81 ? 0.009 1.287 12.222 1.00 96.44 81 LYS A N 1
ATOM 616 C CA . LYS A 1 81 ? -0.235 0.462 13.399 1.00 96.44 81 LYS A CA 1
ATOM 617 C C . 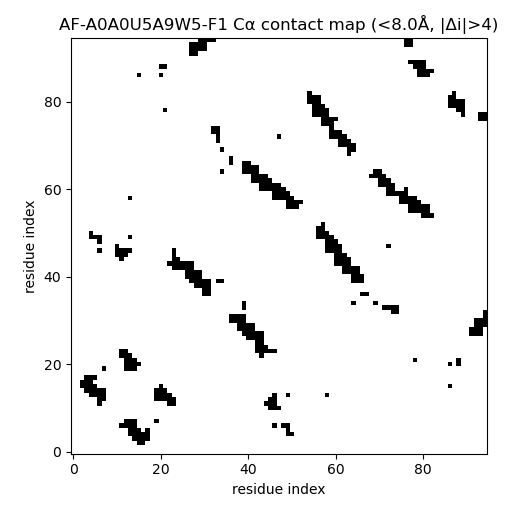LYS A 1 81 ? -1.530 0.879 14.082 1.00 96.44 81 LYS A C 1
ATOM 619 O O . LYS A 1 81 ? -1.813 2.060 14.223 1.00 96.44 81 LYS A O 1
ATOM 624 N N . VAL A 1 82 ? -2.283 -0.102 14.566 1.00 95.25 82 VAL A N 1
ATOM 625 C CA . VAL A 1 82 ? -3.448 0.133 15.424 1.00 95.25 82 VAL A CA 1
ATOM 626 C C . VAL A 1 82 ? -2.996 0.232 16.882 1.00 95.25 82 VAL A C 1
ATOM 628 O O . VAL A 1 82 ? -2.430 -0.714 17.451 1.00 95.25 82 VAL A O 1
ATOM 631 N N . THR A 1 83 ? -3.264 1.373 17.501 1.00 93.62 83 THR A N 1
ATOM 632 C CA . THR A 1 83 ? -3.055 1.641 18.925 1.00 93.62 83 THR A CA 1
ATOM 633 C C . THR A 1 83 ? -4.393 1.722 19.651 1.00 93.62 83 THR A C 1
ATOM 635 O O . THR A 1 83 ? -5.454 1.501 19.065 1.00 93.62 83 THR A O 1
ATOM 638 N N . ASP A 1 84 ? -4.343 1.959 20.957 1.00 90.75 84 ASP A N 1
ATOM 639 C CA . ASP A 1 84 ? -5.561 2.141 21.744 1.00 90.75 84 ASP A CA 1
ATOM 640 C C . ASP A 1 84 ? -6.177 3.541 21.500 1.00 90.75 84 ASP A C 1
ATOM 642 O O . ASP A 1 84 ? -7.369 3.725 21.738 1.00 90.75 84 ASP A O 1
ATOM 646 N N . ASP A 1 85 ? -5.390 4.479 20.951 1.00 91.44 85 ASP A N 1
ATOM 647 C CA . ASP A 1 85 ? -5.785 5.857 20.627 1.00 91.44 85 ASP A CA 1
ATOM 648 C C . ASP A 1 85 ? -6.217 6.045 19.160 1.00 91.44 85 ASP A C 1
ATOM 650 O O . ASP A 1 85 ? -6.780 7.082 18.814 1.00 91.44 85 ASP A O 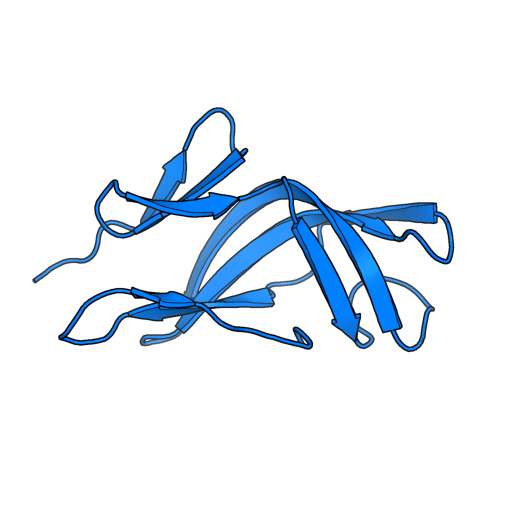1
ATOM 654 N N . GLY A 1 86 ? -5.978 5.057 18.290 1.00 91.50 86 GLY A N 1
ATOM 655 C CA . GLY A 1 86 ? -6.368 5.117 16.881 1.00 91.50 86 GLY A CA 1
ATOM 656 C C . GLY A 1 86 ? -5.389 4.418 15.944 1.00 91.50 86 GLY A C 1
ATOM 657 O O . GLY A 1 86 ? -4.733 3.441 16.310 1.00 91.50 86 GLY A O 1
ATOM 658 N N . PHE A 1 87 ? -5.326 4.895 14.704 1.00 96.19 87 PHE A N 1
ATOM 659 C CA . PHE A 1 87 ? -4.342 4.458 13.723 1.00 96.19 87 PHE A CA 1
ATOM 660 C C . PHE A 1 87 ? -3.153 5.424 13.692 1.00 96.19 87 PHE A C 1
ATOM 662 O O . PHE A 1 87 ? -3.322 6.637 13.618 1.00 96.19 87 PHE A O 1
ATOM 669 N N . GLU A 1 88 ? -1.943 4.877 13.743 1.00 97.00 88 GLU A N 1
ATOM 670 C CA . GLU A 1 88 ? -0.697 5.620 13.569 1.00 97.00 88 GLU A CA 1
ATOM 671 C C . GLU A 1 88 ? -0.073 5.246 12.225 1.00 97.00 88 GLU A C 1
ATOM 673 O O . GLU A 1 88 ? 0.288 4.085 12.003 1.00 97.00 88 GLU A O 1
ATOM 678 N N . LEU A 1 89 ? 0.060 6.226 11.330 1.00 95.75 89 LEU A N 1
ATOM 679 C CA . LEU A 1 89 ? 0.678 6.050 10.018 1.00 95.75 89 LEU A CA 1
ATOM 680 C C . LEU A 1 89 ? 2.179 5.751 10.156 1.00 95.75 89 LEU A C 1
ATOM 682 O O . LEU A 1 89 ? 2.879 6.348 10.974 1.00 95.75 89 LEU A O 1
ATOM 686 N N . VAL A 1 90 ? 2.695 4.851 9.318 1.00 94.00 90 VAL A N 1
ATOM 687 C CA . VAL A 1 90 ? 4.145 4.696 9.141 1.00 94.00 90 VAL A CA 1
ATOM 688 C C . VAL A 1 90 ? 4.652 5.755 8.168 1.00 94.00 90 VAL A C 1
ATOM 690 O O . VAL A 1 90 ? 4.219 5.819 7.017 1.00 94.00 90 VAL A O 1
ATOM 693 N N . GLU A 1 91 ? 5.628 6.537 8.620 1.00 89.88 91 GLU A N 1
ATOM 694 C CA . GLU A 1 91 ? 6.338 7.522 7.807 1.00 89.88 91 GLU A CA 1
ATOM 695 C C . GLU A 1 91 ? 7.716 7.004 7.362 1.00 89.88 91 GLU A C 1
ATOM 697 O O . GLU A 1 91 ? 8.328 6.142 7.996 1.00 89.88 91 GLU A O 1
ATOM 702 N N . GLY A 1 92 ? 8.241 7.573 6.275 1.00 92.12 92 GLY A N 1
ATOM 703 C CA . GLY A 1 92 ? 9.593 7.291 5.795 1.00 92.12 92 GLY A CA 1
ATOM 704 C C . GLY A 1 92 ? 9.716 6.031 4.934 1.00 92.12 92 GLY A C 1
ATOM 705 O O . GLY A 1 92 ? 8.821 5.692 4.157 1.00 92.12 92 GLY A O 1
ATOM 706 N N . VAL A 1 93 ? 10.892 5.393 5.006 1.00 94.44 93 VAL A N 1
ATOM 707 C CA . VAL A 1 93 ? 11.269 4.264 4.140 1.00 94.44 93 VAL A CA 1
ATOM 708 C C . VAL A 1 93 ? 10.532 2.998 4.556 1.00 94.44 93 VAL A C 1
ATOM 710 O O . VAL A 1 93 ? 10.663 2.547 5.693 1.00 94.44 93 VAL A O 1
ATOM 713 N N . ARG A 1 94 ? 9.817 2.392 3.606 1.00 94.00 94 ARG A N 1
ATOM 714 C CA . ARG A 1 94 ? 9.094 1.128 3.797 1.00 94.00 94 ARG A CA 1
ATOM 715 C C . ARG A 1 94 ? 9.953 -0.062 3.368 1.00 94.00 94 ARG A C 1
ATOM 717 O O . ARG A 1 94 ? 10.682 0.027 2.375 1.00 94.00 94 ARG A O 1
ATOM 724 N N . ARG A 1 95 ? 9.884 -1.143 4.150 1.00 88.69 95 ARG A N 1
ATOM 725 C CA . ARG A 1 95 ? 10.647 -2.391 4.002 1.00 88.69 95 ARG A CA 1
ATOM 726 C C . ARG A 1 95 ? 9.828 -3.573 4.485 1.00 88.69 95 ARG A C 1
ATOM 728 O O . ARG A 1 95 ? 9.084 -3.369 5.472 1.00 88.69 95 ARG A O 1
#

Sequence (95 aa):
MATRLRLLDDAAWVSVNDEREVGTSEVWPVAETFCSCELAWLVVEAFVDVGVDGRRVEARPHGHCLNCGESGTTPWLPVGKVTDDGFELVEGVRR